Protein AF-A0A6G8CIH3-F1 (afdb_monomer)

Foldseek 3Di:
DDPPPPPDPQDPVNVVVVPDDDPCVVCVVCVVVVVVVVVVVVVVVVVVVVVVVD

Mean predicted aligned error: 10.65 Å

Radius of gyration: 22.76 Å; Cα contacts (8 Å, |Δi|>4): 2; chains: 1; bounding box: 61×21×45 Å

Sequence (54 aa):
MAHDHSHLAPNAADVEAAHATDVTETVVPIIPVVLPVVGALMMFLLAFIAVSMA

Secondary structure (DSSP, 8-state):
-------PPPPHHHHHHHHS--HHHHHGGGHHHHHHHHHHHHHHHHHHHHHHT-

Solvent-accessible surface area (backbone atoms only — not comparable to full-atom values): 3460 Å² total; per-residue (Å²): 134,80,85,75,79,74,85,66,77,81,48,74,66,55,55,54,54,72,70,47,84,57,65,63,73,68,46,58,83,47,44,82,55,51,53,58,53,53,51,49,51,52,52,49,52,53,52,51,53,58,60,73,73,106

pLDDT: mean 83.17, std 15.38, range [43.88, 98.38]

Structure (mmCIF, N/CA/C/O backbone):
data_AF-A0A6G8CIH3-F1
#
_entry.id   AF-A0A6G8CIH3-F1
#
loop_
_atom_site.group_PDB
_atom_site.id
_atom_site.type_symbol
_atom_site.label_atom_id
_atom_site.label_alt_id
_atom_site.label_comp_id
_atom_site.label_asym_id
_atom_site.label_entity_id
_atom_site.label_seq_id
_atom_site.pdbx_PDB_ins_code
_atom_site.Cartn_x
_atom_site.Cartn_y
_atom_site.Cartn_z
_atom_site.occupancy
_atom_site.B_iso_or_equiv
_atom_site.auth_seq_id
_atom_site.auth_comp_id
_atom_site.auth_asym_id
_atom_site.auth_atom_id
_atom_site.pdbx_PDB_model_num
ATOM 1 N N . MET A 1 1 ? 42.342 13.970 -9.191 1.00 43.88 1 MET A N 1
ATOM 2 C CA . MET A 1 1 ? 42.437 12.814 -10.103 1.00 43.88 1 MET A CA 1
ATOM 3 C C . MET A 1 1 ? 41.011 12.409 -10.388 1.00 43.88 1 MET A C 1
ATOM 5 O O . MET A 1 1 ? 40.317 12.016 -9.461 1.00 43.88 1 MET A O 1
ATOM 9 N N . ALA A 1 2 ? 40.546 12.746 -11.589 1.00 50.28 2 ALA A N 1
ATOM 10 C CA . ALA A 1 2 ? 39.156 12.610 -11.993 1.00 50.28 2 ALA A CA 1
ATOM 11 C C . ALA A 1 2 ? 38.746 11.134 -11.966 1.00 50.28 2 ALA A C 1
ATOM 13 O O . ALA A 1 2 ? 39.538 10.264 -12.319 1.00 50.28 2 ALA A O 1
ATOM 14 N N . HIS A 1 3 ? 37.526 10.866 -11.510 1.00 55.25 3 HIS A N 1
ATOM 15 C CA . HIS A 1 3 ? 36.908 9.560 -11.658 1.00 55.25 3 HIS A CA 1
ATOM 16 C C . HIS A 1 3 ? 36.633 9.341 -13.149 1.00 55.25 3 HIS A C 1
ATOM 18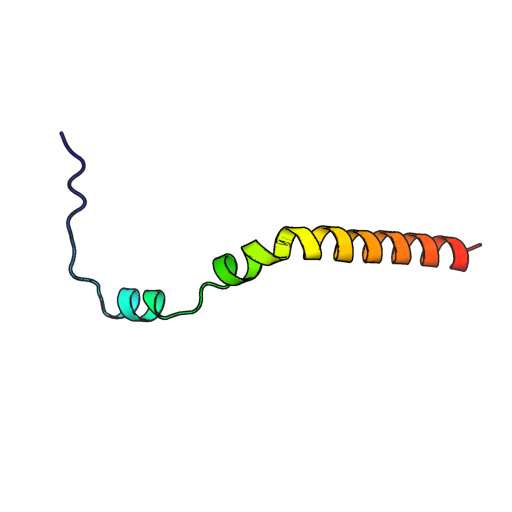 O O . HIS A 1 3 ? 35.634 9.825 -13.676 1.00 55.25 3 HIS A O 1
ATOM 24 N N . ASP A 1 4 ? 37.545 8.658 -13.838 1.00 54.66 4 ASP A N 1
ATOM 25 C CA . ASP A 1 4 ? 37.317 8.163 -15.192 1.00 54.66 4 ASP A CA 1
ATOM 26 C C . ASP A 1 4 ? 36.296 7.024 -15.114 1.00 54.66 4 ASP A C 1
ATOM 28 O O . ASP A 1 4 ? 36.642 5.855 -14.929 1.00 54.66 4 ASP A O 1
ATOM 32 N N . HIS A 1 5 ? 35.014 7.379 -15.232 1.00 60.94 5 HIS A N 1
ATOM 33 C CA . HIS A 1 5 ? 33.944 6.446 -15.567 1.00 60.94 5 HIS A CA 1
ATOM 34 C C . HIS A 1 5 ? 34.253 5.885 -16.956 1.00 60.94 5 HIS A C 1
ATOM 36 O O . HIS A 1 5 ? 33.875 6.445 -17.984 1.00 60.94 5 HIS A O 1
ATOM 42 N N . SER A 1 6 ? 35.040 4.815 -16.975 1.00 58.09 6 SER A N 1
ATOM 43 C CA . SER A 1 6 ? 35.479 4.130 -18.178 1.00 58.09 6 SER A CA 1
ATOM 44 C C . SER A 1 6 ? 34.227 3.625 -18.891 1.00 58.09 6 SER A C 1
ATOM 46 O O . SER A 1 6 ? 33.539 2.735 -18.401 1.00 58.09 6 SER A O 1
ATOM 48 N N . HIS A 1 7 ? 33.901 4.250 -20.019 1.00 60.72 7 HIS A N 1
ATOM 49 C CA . HIS A 1 7 ? 32.800 3.893 -20.905 1.00 60.72 7 HIS A CA 1
ATOM 50 C C . HIS A 1 7 ? 33.075 2.504 -21.511 1.00 60.72 7 HIS A C 1
ATOM 52 O O . HIS A 1 7 ? 33.656 2.381 -22.590 1.00 60.72 7 HIS A O 1
ATOM 58 N N . LEU A 1 8 ? 32.737 1.447 -20.767 1.00 67.19 8 LEU A N 1
ATOM 59 C CA . LEU A 1 8 ? 32.649 0.082 -21.279 1.00 67.19 8 LEU A CA 1
ATOM 60 C C . LEU A 1 8 ? 31.476 0.034 -22.262 1.00 67.19 8 LEU A C 1
ATOM 62 O O . LEU A 1 8 ? 30.395 0.533 -21.956 1.00 67.19 8 LEU A O 1
ATOM 66 N N . ALA A 1 9 ? 31.692 -0.541 -23.446 1.00 68.94 9 ALA A N 1
ATOM 67 C CA . ALA A 1 9 ? 30.608 -0.781 -24.390 1.00 68.94 9 ALA A CA 1
ATOM 68 C C . ALA A 1 9 ? 29.483 -1.562 -23.678 1.00 68.94 9 ALA A C 1
ATOM 70 O O . ALA A 1 9 ? 29.803 -2.549 -23.005 1.00 68.94 9 ALA A O 1
ATOM 71 N N . PRO A 1 10 ? 28.209 -1.135 -23.792 1.00 71.00 10 PRO A N 1
ATOM 72 C CA . PRO A 1 10 ? 27.100 -1.785 -23.102 1.00 71.00 10 PRO A CA 1
ATOM 73 C C . PRO A 1 10 ? 27.074 -3.261 -23.491 1.00 71.00 10 PRO A C 1
ATOM 75 O O . 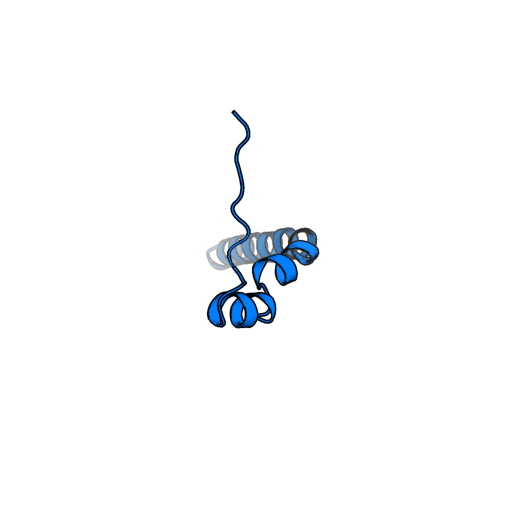PRO A 1 10 ? 27.050 -3.603 -24.679 1.00 71.00 10 PRO A O 1
ATOM 78 N N . ASN A 1 11 ? 27.166 -4.139 -22.493 1.00 77.44 11 ASN A N 1
ATOM 79 C CA . ASN A 1 11 ? 27.098 -5.567 -22.750 1.00 77.44 11 ASN A CA 1
ATOM 80 C C . ASN A 1 11 ? 25.638 -5.934 -23.087 1.00 77.44 11 ASN A C 1
ATOM 82 O O . ASN A 1 11 ? 24.706 -5.196 -22.767 1.00 77.44 11 ASN A O 1
ATOM 86 N N . ALA A 1 12 ? 25.417 -7.061 -23.766 1.00 72.19 12 ALA A N 1
ATOM 87 C CA . ALA A 1 12 ? 24.075 -7.441 -24.217 1.00 72.19 12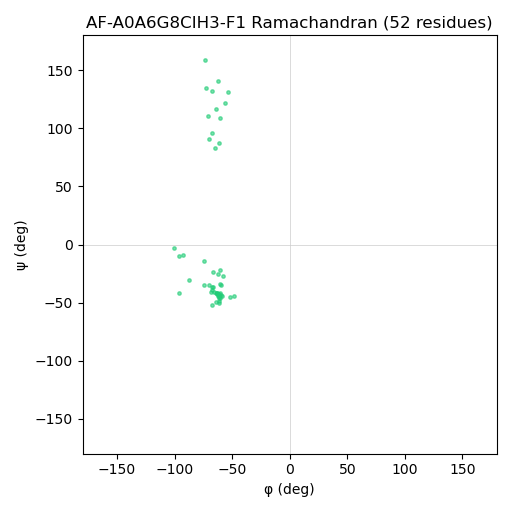 ALA A CA 1
ATOM 88 C C . ALA A 1 12 ? 23.047 -7.552 -23.068 1.00 72.19 12 ALA A C 1
ATOM 90 O O . ALA A 1 12 ? 21.866 -7.304 -23.294 1.00 72.19 12 ALA A O 1
ATOM 91 N N . ALA A 1 13 ? 23.495 -7.856 -21.844 1.00 71.06 13 ALA A N 1
ATOM 92 C CA . ALA A 1 13 ? 22.637 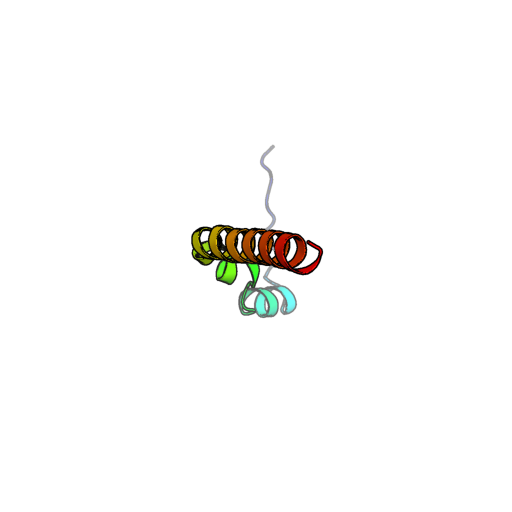-7.929 -20.664 1.00 71.06 13 ALA A CA 1
ATOM 93 C C . ALA A 1 13 ? 22.213 -6.536 -20.158 1.00 71.06 13 ALA A C 1
ATOM 95 O O . ALA A 1 13 ? 21.074 -6.370 -19.728 1.00 71.06 13 ALA A O 1
ATOM 96 N N . ASP A 1 14 ? 23.077 -5.522 -20.270 1.00 73.75 14 ASP A N 1
ATOM 97 C CA . ASP A 1 14 ? 22.743 -4.131 -19.934 1.00 73.75 14 ASP A CA 1
ATOM 98 C C . ASP A 1 14 ? 21.691 -3.565 -20.902 1.00 73.75 14 ASP A C 1
ATOM 100 O O . ASP A 1 14 ? 20.800 -2.819 -20.500 1.00 73.75 14 ASP A O 1
ATOM 104 N N . VAL A 1 15 ? 21.768 -3.943 -22.184 1.00 72.75 15 VAL A N 1
ATOM 105 C CA . VAL A 1 15 ? 20.791 -3.544 -23.213 1.00 72.75 15 VAL A CA 1
ATOM 106 C C . VAL A 1 15 ? 19.434 -4.208 -22.967 1.00 72.75 15 VAL A C 1
ATOM 108 O O . VAL A 1 15 ? 18.397 -3.558 -23.088 1.00 72.75 15 VAL A O 1
ATOM 111 N N . GLU A 1 16 ? 19.426 -5.483 -22.578 1.00 71.12 16 GLU A N 1
ATOM 112 C CA . GLU A 1 16 ? 18.201 -6.200 -22.212 1.00 71.12 16 GLU A CA 1
ATOM 113 C C . GLU A 1 16 ? 17.558 -5.612 -20.943 1.00 71.12 16 GLU A C 1
ATOM 115 O O . GLU A 1 16 ? 16.347 -5.395 -20.908 1.00 71.12 16 GLU A O 1
ATOM 120 N N . ALA A 1 17 ? 18.368 -5.245 -19.942 1.00 71.31 17 ALA A N 1
ATOM 121 C CA . ALA A 1 17 ? 17.905 -4.577 -18.726 1.00 71.31 17 ALA A CA 1
ATOM 122 C C . ALA A 1 17 ? 17.376 -3.153 -18.982 1.00 71.31 17 ALA A C 1
ATOM 124 O O . ALA A 1 17 ? 16.381 -2.761 -18.380 1.00 71.31 17 ALA A O 1
ATOM 125 N N . ALA A 1 18 ? 17.980 -2.391 -19.900 1.00 70.06 18 ALA A N 1
ATOM 126 C CA . ALA A 1 18 ? 17.513 -1.051 -20.273 1.00 70.06 18 ALA A CA 1
ATOM 127 C C . ALA A 1 18 ? 16.151 -1.057 -20.994 1.00 70.06 18 ALA A C 1
ATOM 129 O O . ALA A 1 18 ? 15.434 -0.056 -20.978 1.00 70.06 18 ALA A O 1
ATOM 130 N N . HIS A 1 19 ? 15.790 -2.176 -21.627 1.00 71.75 19 HIS A N 1
ATOM 131 C CA . HIS A 1 19 ? 14.479 -2.378 -22.245 1.00 71.75 19 HIS A CA 1
ATOM 132 C C . HIS A 1 19 ? 13.462 -3.056 -21.315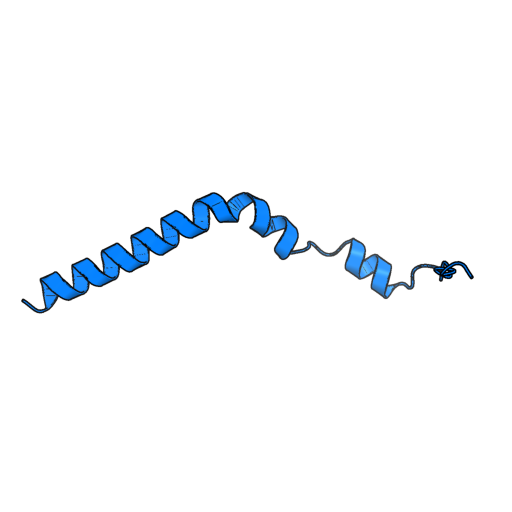 1.00 71.75 19 HIS A C 1
ATOM 134 O O . HIS A 1 19 ? 12.275 -3.104 -21.649 1.00 71.75 19 HIS A O 1
ATOM 140 N N . ALA A 1 20 ? 13.893 -3.553 -20.154 1.00 79.62 20 ALA A N 1
ATOM 141 C CA . ALA A 1 20 ? 12.996 -4.095 -19.148 1.00 79.62 20 ALA A C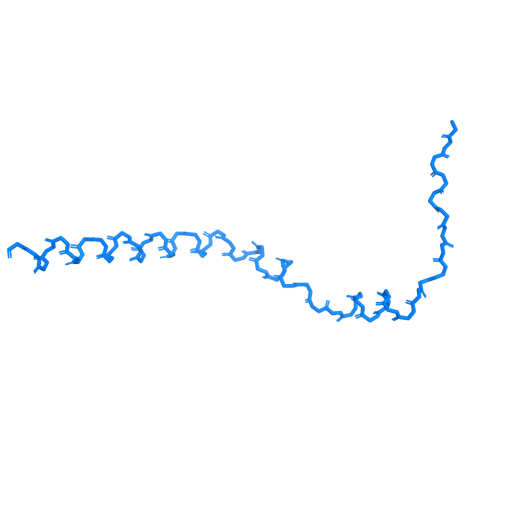A 1
ATOM 142 C C . ALA A 1 20 ? 12.229 -2.956 -18.459 1.00 79.62 20 ALA A C 1
ATOM 144 O O . ALA A 1 20 ? 12.794 -1.931 -18.082 1.00 79.62 20 ALA A O 1
ATOM 145 N N . THR A 1 21 ? 10.918 -3.125 -18.289 1.00 81.81 21 THR A N 1
ATOM 146 C CA . THR A 1 21 ? 10.102 -2.166 -17.538 1.00 81.81 21 THR A CA 1
ATOM 147 C C . THR A 1 21 ? 10.546 -2.137 -16.078 1.00 81.81 21 THR A C 1
ATOM 149 O O . THR A 1 21 ? 10.392 -3.129 -15.364 1.00 81.81 21 THR A O 1
ATOM 152 N N . ASP A 1 22 ? 11.054 -0.990 -15.622 1.00 86.56 22 ASP A N 1
ATOM 153 C CA . ASP A 1 22 ? 11.344 -0.770 -14.208 1.00 86.56 22 ASP A CA 1
ATOM 154 C C . ASP A 1 22 ? 10.028 -0.643 -13.427 1.00 86.56 22 ASP A C 1
ATOM 156 O O . ASP A 1 22 ? 9.252 0.312 -13.564 1.00 86.56 22 ASP A O 1
ATOM 160 N N . VAL A 1 23 ? 9.769 -1.656 -12.601 1.00 86.44 23 VAL A N 1
ATOM 161 C CA . VAL A 1 23 ? 8.593 -1.733 -11.731 1.00 86.44 23 VAL A CA 1
ATOM 162 C C . VAL A 1 23 ? 8.563 -0.549 -10.765 1.00 86.44 23 VAL A C 1
ATOM 164 O O . VAL A 1 23 ? 7.493 -0.025 -10.463 1.00 86.44 23 VAL A O 1
ATOM 167 N N . THR A 1 24 ? 9.727 -0.093 -10.310 1.00 89.94 24 THR A N 1
ATOM 168 C CA . THR A 1 24 ? 9.857 1.007 -9.354 1.00 89.94 24 THR A CA 1
ATOM 169 C C . THR A 1 24 ? 9.414 2.324 -9.984 1.00 89.94 24 THR A C 1
ATOM 171 O O . THR A 1 24 ? 8.509 2.967 -9.453 1.00 89.94 24 THR A O 1
ATOM 174 N N . GLU A 1 25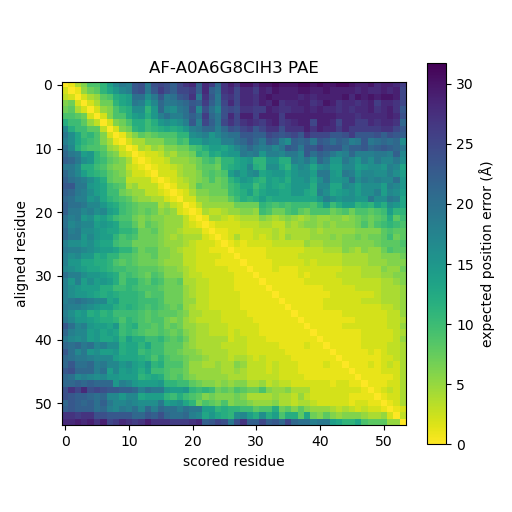 ? 9.953 2.673 -11.156 1.00 91.25 25 GLU A N 1
ATOM 175 C CA . GLU A 1 25 ? 9.577 3.886 -11.902 1.00 91.25 25 GLU A CA 1
ATOM 176 C C . GLU A 1 25 ? 8.088 3.894 -12.286 1.00 91.25 25 GLU A C 1
ATOM 178 O O . GLU A 1 25 ? 7.428 4.930 -12.254 1.00 91.25 25 GLU A O 1
ATOM 183 N N . THR A 1 26 ? 7.516 2.721 -12.567 1.00 91.06 26 THR A N 1
ATOM 184 C CA . THR A 1 26 ? 6.083 2.587 -12.877 1.00 91.06 26 THR A CA 1
ATOM 185 C C . THR A 1 26 ? 5.189 2.833 -11.652 1.00 91.06 26 THR A C 1
ATOM 187 O O . THR A 1 26 ? 4.086 3.369 -11.780 1.00 91.06 26 THR A O 1
ATOM 190 N N . VAL A 1 27 ? 5.635 2.444 -10.452 1.00 91.81 27 VAL A N 1
ATOM 191 C CA . VAL A 1 27 ? 4.841 2.533 -9.212 1.00 91.81 27 VAL A CA 1
ATOM 192 C C . VAL A 1 27 ? 4.987 3.891 -8.516 1.00 91.81 27 VAL A C 1
ATOM 194 O O . VAL A 1 27 ? 4.035 4.352 -7.883 1.00 91.81 27 VAL A O 1
ATOM 197 N N . VAL A 1 28 ? 6.130 4.570 -8.636 1.00 95.50 28 VAL A N 1
ATOM 198 C CA . VAL A 1 28 ? 6.392 5.855 -7.955 1.00 95.50 28 VAL A CA 1
ATOM 199 C C . VAL A 1 28 ? 5.293 6.911 -8.178 1.00 95.50 28 VAL A C 1
ATOM 201 O O . VAL A 1 28 ? 4.839 7.490 -7.185 1.00 95.50 28 VAL A O 1
ATOM 204 N N . PRO A 1 29 ? 4.774 7.131 -9.404 1.00 96.19 29 PRO A N 1
ATOM 205 C CA . PRO A 1 29 ? 3.731 8.129 -9.643 1.00 96.19 29 PRO A CA 1
ATOM 206 C C . PRO A 1 29 ? 2.416 7.860 -8.898 1.00 96.19 29 PRO A C 1
ATOM 208 O O . PRO A 1 29 ? 1.671 8.799 -8.616 1.00 96.19 29 PRO A O 1
ATOM 211 N N . ILE A 1 30 ? 2.117 6.597 -8.562 1.00 97.06 30 ILE A N 1
ATOM 212 C CA . ILE A 1 30 ? 0.859 6.210 -7.904 1.00 97.06 30 ILE A CA 1
ATOM 213 C C . ILE A 1 30 ? 0.967 6.103 -6.376 1.00 97.06 30 ILE A C 1
ATOM 215 O O . ILE A 1 30 ? -0.065 6.014 -5.707 1.00 97.06 30 ILE A O 1
ATOM 219 N N . ILE A 1 31 ? 2.176 6.164 -5.798 1.00 96.50 31 ILE A N 1
ATOM 220 C CA . ILE A 1 31 ? 2.402 6.121 -4.338 1.00 96.50 31 ILE A CA 1
ATOM 221 C C . ILE A 1 31 ? 1.492 7.096 -3.562 1.00 96.50 31 ILE A C 1
ATOM 223 O O . ILE A 1 31 ? 0.900 6.660 -2.568 1.00 96.50 31 ILE A O 1
ATOM 227 N N . PRO A 1 32 ? 1.298 8.365 -3.992 1.00 96.31 32 PRO A N 1
ATOM 228 C CA . PRO A 1 32 ? 0.439 9.309 -3.274 1.00 96.31 32 PRO A CA 1
ATOM 229 C C . PRO A 1 32 ? -1.021 8.864 -3.149 1.00 96.31 32 PRO A C 1
ATOM 231 O O . PRO A 1 32 ? -1.718 9.334 -2.258 1.00 96.31 32 PRO A O 1
ATOM 234 N N . VAL A 1 33 ? -1.489 7.970 -4.024 1.00 97.81 33 VAL A N 1
ATOM 235 C CA . VAL A 1 33 ? -2.854 7.424 -4.006 1.00 97.81 33 VAL A CA 1
ATOM 236 C C . VAL A 1 33 ? -2.895 6.086 -3.273 1.00 97.81 33 VAL A C 1
ATOM 238 O O . VAL A 1 33 ? -3.794 5.848 -2.467 1.00 97.81 33 VAL A O 1
ATOM 241 N N . VAL A 1 34 ? -1.904 5.222 -3.506 1.00 97.00 34 VAL A N 1
ATOM 242 C CA . VAL A 1 34 ? -1.835 3.892 -2.886 1.00 97.00 34 VAL A CA 1
ATOM 243 C C . VAL A 1 34 ? -1.736 3.997 -1.364 1.00 97.00 34 VAL A C 1
ATOM 245 O O . VAL A 1 34 ? -2.456 3.282 -0.668 1.00 97.00 34 VAL A O 1
ATOM 248 N N . LEU A 1 35 ? -0.904 4.902 -0.833 1.00 96.56 35 LEU A N 1
ATOM 249 C CA . LEU A 1 35 ? -0.710 5.031 0.616 1.00 96.56 35 LEU A CA 1
ATOM 250 C C . LEU A 1 35 ? -2.009 5.408 1.362 1.00 96.56 35 LEU A C 1
ATOM 252 O O . LEU A 1 35 ? -2.362 4.690 2.302 1.00 96.56 35 LEU A O 1
ATOM 256 N N . PRO A 1 36 ? -2.772 6.447 0.955 1.00 96.81 36 PRO A N 1
ATOM 257 C CA . PRO A 1 36 ? -4.074 6.738 1.553 1.00 96.81 36 PRO A CA 1
ATOM 258 C C . PRO A 1 36 ? -5.085 5.600 1.421 1.00 96.81 36 PRO A C 1
ATOM 260 O O . PRO A 1 36 ? -5.775 5.294 2.391 1.00 96.81 36 PRO A O 1
ATOM 263 N N . VAL A 1 37 ? -5.179 4.962 0.249 1.00 98.38 37 VAL A N 1
ATOM 264 C CA . VAL A 1 37 ? -6.160 3.891 0.007 1.00 98.38 37 VAL A CA 1
ATOM 265 C C . VAL A 1 37 ? -5.873 2.690 0.902 1.00 98.38 37 VAL A C 1
ATOM 267 O O . VAL A 1 37 ? -6.765 2.227 1.609 1.00 98.38 37 VAL A O 1
ATOM 270 N N . VAL A 1 38 ? -4.626 2.215 0.934 1.00 98.06 38 VAL A N 1
ATOM 271 C CA . VAL A 1 38 ? -4.230 1.088 1.790 1.00 98.06 38 VAL A CA 1
ATOM 272 C C . VAL A 1 38 ? -4.399 1.442 3.268 1.00 98.06 38 VAL A C 1
ATOM 274 O O . VAL A 1 38 ? -4.929 0.634 4.029 1.00 98.06 38 VAL A O 1
ATOM 277 N N . GLY A 1 39 ? -4.023 2.658 3.676 1.00 97.38 39 GLY A N 1
ATOM 278 C CA . GLY A 1 39 ? -4.235 3.138 5.042 1.00 97.38 39 GLY A CA 1
ATOM 279 C C . GLY A 1 39 ? -5.713 3.142 5.441 1.00 97.38 39 GLY A C 1
ATOM 280 O O . GLY A 1 39 ? -6.064 2.648 6.511 1.00 97.38 39 GLY A O 1
ATOM 281 N N . ALA A 1 40 ? -6.596 3.622 4.564 1.00 98.19 40 ALA A N 1
ATOM 282 C CA . ALA A 1 40 ? -8.037 3.610 4.795 1.00 98.19 40 ALA A CA 1
ATOM 283 C C . ALA A 1 40 ? -8.591 2.183 4.902 1.00 98.19 40 ALA A C 1
ATOM 285 O O . ALA A 1 40 ? -9.380 1.907 5.804 1.00 98.19 40 ALA A O 1
ATOM 286 N N . LEU A 1 41 ? -8.143 1.266 4.038 1.00 98.31 41 LEU A N 1
ATOM 287 C CA . LEU A 1 41 ? -8.527 -0.147 4.103 1.00 98.31 41 LEU A CA 1
ATOM 288 C C . LEU A 1 41 ? -8.094 -0.793 5.424 1.00 98.31 41 LEU A C 1
ATOM 290 O O . LEU A 1 41 ? -8.886 -1.504 6.040 1.00 98.31 41 LEU A O 1
ATOM 294 N N . MET A 1 42 ? -6.873 -0.511 5.890 1.00 97.75 42 MET A N 1
ATOM 295 C CA . MET A 1 42 ? -6.383 -0.984 7.188 1.00 97.75 42 MET A CA 1
ATOM 296 C C . MET A 1 42 ? -7.235 -0.447 8.339 1.00 97.75 42 MET A C 1
ATOM 298 O O . MET A 1 42 ? -7.690 -1.225 9.173 1.00 97.75 42 MET A O 1
ATOM 302 N N . MET A 1 43 ? -7.515 0.858 8.368 1.00 97.00 43 MET A N 1
ATOM 303 C CA . MET A 1 43 ? -8.337 1.469 9.420 1.00 97.00 43 MET A CA 1
ATOM 304 C C . MET A 1 43 ? -9.776 0.952 9.410 1.00 97.00 43 MET A C 1
ATOM 306 O O . MET A 1 43 ? -10.333 0.653 10.463 1.00 97.00 43 MET A O 1
ATOM 310 N N . PHE A 1 44 ? -10.366 0.800 8.226 1.00 97.31 44 PHE A N 1
ATOM 311 C CA . PHE A 1 44 ? -11.694 0.225 8.063 1.00 97.31 44 PHE A CA 1
ATOM 312 C C . PHE A 1 44 ? -11.748 -1.216 8.573 1.00 97.31 44 PHE A C 1
A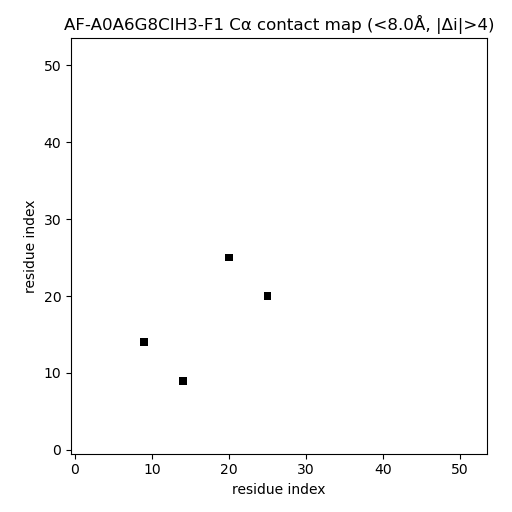TOM 314 O O . PHE A 1 44 ? -12.654 -1.562 9.327 1.00 97.31 44 PHE A O 1
ATOM 321 N N . LEU A 1 45 ? -10.758 -2.038 8.216 1.00 96.56 45 LEU A N 1
ATOM 322 C CA . LEU A 1 45 ? -10.678 -3.416 8.688 1.00 96.56 45 LEU A CA 1
ATOM 323 C C . LEU A 1 45 ? -10.548 -3.475 10.216 1.00 96.56 45 LEU A C 1
ATOM 325 O O . LEU A 1 45 ? -11.255 -4.249 10.856 1.00 96.56 45 LEU A O 1
ATOM 329 N N . LEU A 1 46 ? -9.700 -2.628 10.806 1.00 96.38 46 LEU A N 1
ATOM 330 C CA . LEU A 1 46 ? -9.554 -2.530 12.261 1.00 96.38 46 LEU A CA 1
ATOM 331 C C . LEU A 1 46 ? -10.872 -2.127 12.940 1.00 96.38 46 LEU A C 1
ATOM 333 O O . LEU A 1 46 ? -11.280 -2.761 13.912 1.00 96.38 46 LEU A O 1
ATOM 337 N N . ALA A 1 47 ? -11.566 -1.118 12.409 1.00 96.44 47 ALA A N 1
ATOM 338 C CA . ALA A 1 47 ? -12.864 -0.684 12.920 1.00 96.44 47 ALA A CA 1
ATOM 339 C C . ALA A 1 47 ? -13.936 -1.781 12.792 1.00 96.44 47 ALA A C 1
ATOM 341 O O . ALA A 1 47 ? -14.706 -2.007 13.723 1.00 96.44 47 ALA A O 1
ATOM 342 N N . PHE A 1 48 ? -13.964 -2.501 11.669 1.00 96.00 48 PHE A N 1
ATOM 343 C CA . PHE A 1 48 ? -14.887 -3.611 11.443 1.00 96.00 48 PHE A CA 1
ATOM 344 C C . PHE A 1 48 ? -14.690 -4.747 12.456 1.00 96.00 48 PHE A C 1
ATOM 346 O O . PHE A 1 48 ? -15.664 -5.255 13.017 1.00 96.00 48 PHE A O 1
ATOM 353 N N . ILE A 1 49 ? -13.435 -5.117 12.730 1.00 94.38 49 ILE A N 1
ATOM 354 C CA . ILE A 1 49 ? -13.105 -6.130 13.741 1.00 94.38 49 ILE A CA 1
ATOM 355 C C . ILE A 1 49 ? -13.555 -5.661 15.128 1.00 94.38 49 ILE A C 1
ATOM 357 O O . ILE A 1 49 ? -14.140 -6.445 15.871 1.00 94.38 49 ILE A O 1
ATOM 361 N N . ALA A 1 50 ? -13.333 -4.386 15.460 1.00 94.75 50 ALA A N 1
ATOM 362 C CA . ALA A 1 50 ? -13.743 -3.820 16.743 1.00 94.75 50 ALA A CA 1
ATOM 363 C C . ALA A 1 50 ? -15.266 -3.885 16.964 1.00 94.75 50 ALA A C 1
ATOM 365 O O . ALA A 1 50 ? -15.703 -4.240 18.053 1.00 94.75 50 ALA A O 1
ATOM 366 N N . VAL A 1 51 ? -16.073 -3.597 15.936 1.00 92.75 51 VAL A N 1
ATOM 367 C CA . VAL A 1 51 ? -17.543 -3.704 16.007 1.00 92.75 51 VAL A CA 1
ATOM 368 C C . VAL A 1 51 ? -18.000 -5.157 16.134 1.00 92.75 51 VAL A C 1
ATOM 370 O O . VAL A 1 51 ? -18.935 -5.445 16.870 1.00 92.75 51 VAL A O 1
ATOM 373 N N . SER A 1 52 ? -17.346 -6.075 15.423 1.00 90.50 52 SER A N 1
ATOM 374 C CA . SER A 1 52 ? -17.772 -7.480 15.346 1.00 90.50 52 SER A CA 1
ATOM 375 C C . SER A 1 52 ? -17.483 -8.292 16.616 1.00 90.50 52 SER A C 1
ATOM 377 O O . SER A 1 52 ? -17.994 -9.399 16.752 1.00 90.50 52 SER A O 1
ATOM 379 N N . MET A 1 53 ? -16.645 -7.772 17.516 1.00 79.19 53 MET A N 1
ATOM 380 C CA . MET A 1 53 ? -16.276 -8.409 18.789 1.00 79.19 53 MET A CA 1
ATOM 381 C C . MET A 1 53 ? -17.029 -7.838 20.002 1.00 79.19 53 MET A C 1
ATOM 383 O O . MET A 1 53 ? -16.794 -8.296 21.121 1.00 79.19 53 MET A O 1
ATOM 387 N N . ALA A 1 54 ? -17.865 -6.819 19.794 1.00 61.28 54 ALA A N 1
ATOM 388 C CA . ALA A 1 54 ? -18.693 -6.204 20.829 1.00 61.28 54 ALA A CA 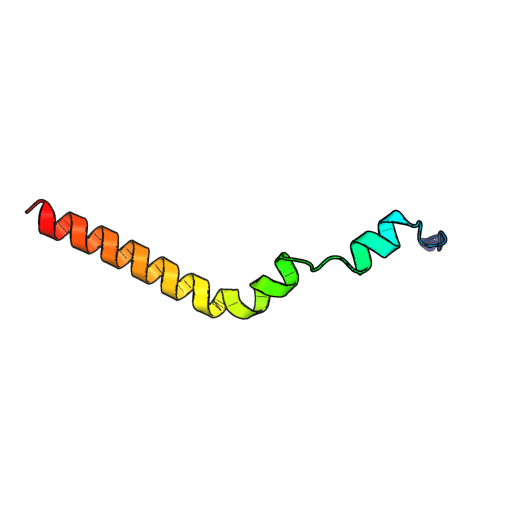1
ATOM 389 C C . ALA A 1 54 ? -19.963 -7.017 21.128 1.00 61.28 54 ALA A C 1
ATOM 391 O O . ALA A 1 54 ? -20.443 -7.742 20.227 1.00 61.28 54 ALA A O 1
#